Protein AF-A0A0B1S940-F1 (afdb_monomer_lite)

Foldseek 3Di:
DDWDAPPVQQKIKDWDKDQPCDPPPPPSNPDPDIDTDMDIDRPDPDDDDDADDDDDDQDQPDPVGPPVVFWDWDWDDDPFKTWIWIWDAHPNHTDIDTDIDTDDPPDDAAYEDDDPPDPCVQQVVCCVPPVHGDYDD

Radius of gyration: 17.56 Å; chains: 1; bounding box: 37×46×46 Å

pLDDT: mean 89.96, std 11.34, range [42.53, 98.19]

Organism: Oesophagostomum dentatum (NCBI:txid61180)

Sequence (137 aa):
WTEVLVADIGLKLILEQVSPVIPNNYEVTSFPVCNFYWTVINNSKVDFKVTLTFTFRNGTGNPKWDHEGQCSAEPLQISSAKGLKLKHTIKSMPTTFAVAAEQMAGATLSYATFNPASTGDDIWRSLQSSGSLSGGM

Structure (mmCIF, N/CA/C/O backbone):
data_AF-A0A0B1S940-F1
#
_entry.id   AF-A0A0B1S940-F1
#
loop_
_atom_site.group_PDB
_atom_site.id
_atom_site.type_symbol
_atom_site.label_atom_id
_atom_site.label_alt_id
_atom_site.label_comp_id
_atom_site.label_asym_id
_atom_site.label_entity_id
_atom_site.label_seq_id
_atom_site.pdbx_PDB_ins_code
_atom_site.Cartn_x
_atom_site.Cartn_y
_atom_site.Cartn_z
_atom_site.occupancy
_atom_site.B_iso_or_equiv
_atom_site.auth_seq_id
_atom_site.auth_comp_id
_atom_site.auth_asym_id
_atom_site.auth_atom_id
_atom_site.pdbx_PDB_model_num
ATOM 1 N N . TRP A 1 1 ? -14.953 10.444 -3.100 1.00 90.69 1 TRP A N 1
ATOM 2 C CA . TRP A 1 1 ? -14.526 9.540 -2.016 1.00 90.69 1 TRP A CA 1
ATOM 3 C C . TRP A 1 1 ? -15.320 8.246 -2.102 1.00 90.69 1 TRP A C 1
ATOM 5 O O . TRP A 1 1 ? -16.385 8.244 -2.714 1.00 90.69 1 TRP A O 1
ATOM 15 N N . THR A 1 2 ? -14.794 7.166 -1.528 1.00 95.56 2 THR A N 1
ATOM 16 C CA . THR A 1 2 ? -15.448 5.853 -1.470 1.00 95.56 2 THR A CA 1
ATOM 17 C C . THR A 1 2 ? -15.754 5.525 -0.020 1.00 95.56 2 THR A C 1
ATOM 19 O O . THR A 1 2 ? -14.868 5.606 0.826 1.00 95.56 2 THR A O 1
ATOM 22 N N . GLU A 1 3 ? -16.993 5.141 0.268 1.00 96.69 3 GLU A N 1
ATOM 23 C CA . GLU A 1 3 ? -17.406 4.717 1.605 1.00 96.69 3 GLU A CA 1
ATOM 24 C C . GLU A 1 3 ? -17.675 3.215 1.613 1.00 96.69 3 GLU A C 1
ATOM 26 O O . GLU A 1 3 ? -18.360 2.693 0.735 1.00 96.69 3 GLU A O 1
ATOM 31 N N . VAL A 1 4 ? -17.141 2.525 2.618 1.00 96.12 4 VAL A N 1
ATOM 32 C CA . VAL A 1 4 ? -17.382 1.104 2.866 1.00 96.12 4 VAL A CA 1
ATOM 33 C C . VAL A 1 4 ? -17.990 0.968 4.253 1.00 96.12 4 VAL A C 1
ATOM 35 O O . VAL A 1 4 ? -17.356 1.294 5.258 1.00 96.12 4 VAL A O 1
ATOM 38 N N . LEU A 1 5 ? -19.231 0.490 4.307 1.00 96.06 5 LEU A N 1
ATOM 39 C CA . LEU A 1 5 ? -19.926 0.186 5.551 1.00 96.06 5 LEU A CA 1
ATOM 40 C C . LEU A 1 5 ? -19.893 -1.324 5.787 1.00 96.06 5 LEU A C 1
ATOM 42 O O . LEU A 1 5 ? -20.468 -2.085 5.012 1.00 96.06 5 LEU A O 1
ATOM 46 N N . VAL A 1 6 ? -19.269 -1.749 6.883 1.00 95.62 6 VAL A N 1
ATOM 47 C CA . VAL A 1 6 ? -19.344 -3.128 7.377 1.00 95.62 6 VAL A CA 1
ATOM 48 C C . VAL A 1 6 ? -20.397 -3.156 8.482 1.00 95.62 6 VAL A C 1
ATOM 50 O O . VAL A 1 6 ? -20.086 -3.091 9.673 1.00 95.62 6 VAL A O 1
ATOM 53 N N . ALA A 1 7 ? -21.664 -3.149 8.058 1.00 93.00 7 ALA A N 1
ATOM 54 C CA . ALA A 1 7 ? -22.814 -2.919 8.933 1.00 93.00 7 ALA A CA 1
ATOM 55 C C . ALA A 1 7 ? -22.883 -3.916 10.099 1.00 93.00 7 ALA A C 1
ATOM 57 O O . ALA A 1 7 ? -23.117 -3.501 11.232 1.00 93.00 7 ALA A O 1
ATOM 58 N N . ASP A 1 8 ? -22.583 -5.191 9.837 1.00 95.75 8 ASP A N 1
ATOM 59 C CA . ASP A 1 8 ? -22.667 -6.284 10.815 1.00 95.75 8 ASP A CA 1
ATOM 60 C C . ASP A 1 8 ? -21.775 -6.083 12.048 1.00 95.75 8 ASP A C 1
ATOM 62 O O . ASP A 1 8 ? -22.057 -6.624 13.115 1.00 95.75 8 ASP A O 1
ATOM 66 N N . ILE A 1 9 ? -20.710 -5.286 11.919 1.00 96.19 9 ILE A N 1
ATOM 67 C CA . ILE A 1 9 ? -19.769 -4.988 13.009 1.00 96.19 9 ILE A CA 1
ATOM 68 C C . ILE A 1 9 ? -19.688 -3.492 13.340 1.00 96.19 9 ILE A C 1
ATOM 70 O O . ILE A 1 9 ? -18.853 -3.080 14.141 1.00 96.19 9 ILE A O 1
ATOM 74 N N . GLY A 1 10 ? -20.548 -2.662 12.743 1.00 96.75 10 GLY A N 1
ATOM 75 C CA . GLY A 1 10 ? -20.606 -1.226 13.025 1.00 96.75 10 GLY A CA 1
ATOM 76 C C . GLY A 1 10 ? -19.354 -0.437 12.621 1.00 96.75 10 GLY A C 1
ATOM 77 O O . GLY A 1 10 ? -19.098 0.620 13.202 1.00 96.75 10 GLY A O 1
ATOM 78 N N . LEU A 1 11 ? -18.578 -0.916 11.640 1.00 97.56 11 LEU A N 1
ATOM 79 C CA . LEU A 1 11 ? -17.410 -0.201 11.111 1.00 97.56 11 LEU A CA 1
ATOM 80 C C . LEU A 1 11 ? -17.756 0.566 9.833 1.00 97.56 11 LEU A C 1
ATOM 82 O O . LEU A 1 11 ? -18.361 0.021 8.909 1.00 97.56 11 LEU A O 1
ATOM 86 N N . LYS A 1 12 ? -17.309 1.821 9.752 1.00 97.94 12 LYS A N 1
ATOM 87 C CA . LYS A 1 12 ? -17.353 2.641 8.536 1.00 97.94 12 LYS A CA 1
ATOM 88 C C . LYS A 1 12 ? -15.935 3.041 8.141 1.00 97.94 12 LYS A C 1
ATOM 90 O O . LYS A 1 12 ? -15.208 3.613 8.947 1.00 97.94 12 LYS A O 1
ATOM 95 N N . LEU A 1 13 ? -15.556 2.764 6.900 1.00 97.69 13 LEU A N 1
ATOM 96 C CA . LEU A 1 13 ? -14.289 3.185 6.315 1.00 97.69 13 LEU A CA 1
ATOM 97 C C . LEU A 1 13 ? -14.569 4.186 5.194 1.00 97.69 13 LEU A C 1
ATOM 99 O O . LEU A 1 13 ? -15.480 3.988 4.389 1.00 97.69 13 LEU A O 1
ATOM 103 N N . ILE A 1 14 ? -13.788 5.257 5.139 1.00 98.19 14 ILE A N 1
ATOM 104 C CA . ILE A 1 14 ? -13.880 6.295 4.113 1.00 98.19 14 ILE A CA 1
ATOM 105 C C . ILE A 1 14 ? -12.504 6.430 3.474 1.00 98.19 14 ILE A C 1
ATOM 107 O O . ILE A 1 14 ? -11.518 6.640 4.177 1.00 98.19 14 ILE A O 1
ATOM 111 N N . LEU A 1 15 ? -12.454 6.301 2.151 1.00 97.75 15 LEU A N 1
ATOM 112 C CA . LEU A 1 15 ? -11.262 6.511 1.343 1.00 97.75 15 LEU A CA 1
ATOM 113 C C . LEU A 1 15 ? -11.406 7.784 0.508 1.00 97.75 15 LEU A C 1
ATOM 115 O O . LEU A 1 15 ? -12.293 7.906 -0.347 1.00 97.75 15 LEU A O 1
ATOM 119 N N . GLU A 1 16 ? -10.460 8.691 0.691 1.00 97.75 16 GLU A N 1
ATOM 120 C CA . GLU A 1 16 ? -10.261 9.875 -0.132 1.00 97.75 16 GLU A CA 1
ATOM 121 C C . GLU A 1 16 ? -8.992 9.691 -0.968 1.00 97.75 16 GLU A C 1
ATOM 123 O O . GLU A 1 16 ? -7.904 9.486 -0.436 1.00 97.75 16 GLU A O 1
ATOM 128 N N . GLN A 1 17 ? -9.140 9.731 -2.293 1.00 96.62 17 GLN A N 1
ATOM 129 C CA . GLN A 1 17 ? -8.033 9.611 -3.243 1.00 96.62 17 GLN A CA 1
ATOM 130 C C . GLN A 1 17 ? -7.815 10.971 -3.889 1.00 96.62 17 GLN A C 1
ATOM 132 O O . GLN A 1 17 ? -8.729 11.484 -4.540 1.00 96.62 17 GLN A O 1
ATOM 137 N N . VAL A 1 18 ? -6.645 11.571 -3.672 1.00 95.88 18 VAL A N 1
ATOM 138 C CA . VAL A 1 18 ? -6.382 12.956 -4.076 1.00 95.88 18 VAL A CA 1
ATOM 139 C C . VAL A 1 18 ? -4.987 13.093 -4.673 1.00 95.88 18 VAL A C 1
ATOM 141 O O . VAL A 1 18 ? -3.989 12.753 -4.040 1.00 95.88 18 VAL A O 1
ATOM 144 N N . SER A 1 19 ? -4.921 13.666 -5.871 1.00 97.31 19 SER A N 1
ATOM 145 C CA . SER A 1 19 ? -3.697 14.241 -6.434 1.00 97.31 19 SER A CA 1
ATOM 146 C C . SER A 1 19 ? -3.730 15.762 -6.256 1.00 97.31 19 SER A C 1
ATOM 148 O O . SER A 1 19 ? -4.811 16.357 -6.320 1.00 97.31 19 SER A O 1
ATOM 150 N N . PRO A 1 20 ? -2.584 16.419 -6.025 1.00 96.25 20 PRO A N 1
ATOM 151 C CA . PRO A 1 20 ? -2.564 17.835 -5.686 1.00 96.25 20 PRO A CA 1
ATOM 152 C C . PRO A 1 20 ? -2.716 18.715 -6.936 1.00 96.25 20 PRO A C 1
ATOM 154 O O . PRO A 1 20 ? -1.739 19.233 -7.460 1.00 96.25 20 PRO A O 1
ATOM 157 N N . VAL A 1 21 ? -3.945 18.908 -7.417 1.00 96.81 21 VAL A N 1
ATOM 158 C CA . VAL A 1 21 ? -4.245 19.809 -8.545 1.00 96.81 21 VAL A CA 1
ATOM 159 C C . VAL A 1 21 ? -4.576 21.203 -8.011 1.00 96.81 21 VAL A C 1
ATOM 161 O O . VAL A 1 21 ? -5.684 21.448 -7.536 1.00 96.81 21 VAL A O 1
ATOM 164 N N . ILE A 1 22 ? -3.601 22.114 -8.058 1.00 97.50 22 ILE A N 1
ATOM 165 C CA . ILE A 1 22 ? -3.651 23.420 -7.388 1.00 97.50 22 ILE A CA 1
ATOM 166 C C . ILE A 1 22 ? -3.541 24.548 -8.434 1.00 97.50 22 ILE A C 1
ATOM 168 O O . ILE A 1 22 ? -2.502 24.672 -9.091 1.00 97.50 22 ILE A O 1
ATOM 172 N N . PRO A 1 23 ? -4.570 25.408 -8.592 1.00 97.88 23 PRO A N 1
ATOM 173 C CA . PRO A 1 23 ? -4.535 26.520 -9.541 1.00 97.88 23 PRO A CA 1
ATOM 174 C C . PRO A 1 23 ? -3.307 27.417 -9.359 1.00 97.88 23 PRO A C 1
ATOM 176 O O . PRO A 1 23 ? -2.942 27.765 -8.238 1.00 97.88 23 PRO A O 1
ATOM 179 N N . ASN A 1 24 ? -2.688 27.815 -10.474 1.00 97.38 24 ASN A N 1
ATOM 180 C CA . ASN A 1 24 ? -1.472 28.638 -10.525 1.00 97.38 24 ASN A CA 1
ATOM 181 C C . ASN A 1 24 ? -0.215 28.027 -9.864 1.00 97.38 24 ASN A C 1
ATOM 183 O O . ASN A 1 24 ? 0.812 28.699 -9.807 1.00 97.38 24 ASN A O 1
ATOM 187 N N . ASN A 1 25 ? -0.249 26.767 -9.414 1.00 97.81 25 ASN A N 1
ATOM 188 C CA . ASN A 1 25 ? 0.925 26.037 -8.933 1.00 97.81 25 ASN A CA 1
ATOM 189 C C . ASN A 1 25 ? 1.240 24.871 -9.882 1.00 97.81 25 ASN A C 1
ATOM 191 O O . ASN A 1 25 ? 0.791 23.742 -9.684 1.00 97.81 25 ASN A O 1
ATOM 195 N N . TYR A 1 26 ? 2.002 25.161 -10.935 1.00 96.50 26 TYR A N 1
ATOM 196 C CA . TYR A 1 26 ? 2.338 24.196 -11.987 1.00 96.50 26 TYR A CA 1
ATOM 197 C C . TYR A 1 26 ? 3.376 23.156 -11.557 1.00 96.50 26 TYR A C 1
ATOM 199 O O . TYR A 1 26 ? 3.442 22.092 -12.161 1.00 96.50 26 TYR A O 1
ATOM 207 N N . GLU A 1 27 ? 4.163 23.441 -10.517 1.00 97.62 27 GLU A N 1
ATOM 208 C CA . GLU A 1 27 ? 5.150 22.500 -9.990 1.00 97.62 27 GLU A CA 1
ATOM 209 C C . GLU A 1 27 ? 4.450 21.345 -9.272 1.00 97.62 27 GLU A C 1
ATOM 211 O O . GLU A 1 27 ? 4.497 20.212 -9.745 1.00 97.62 27 GLU A O 1
ATOM 216 N N . VAL A 1 28 ? 3.715 21.629 -8.193 1.00 97.06 28 VAL A N 1
ATOM 217 C CA . VAL A 1 28 ? 3.061 20.585 -7.387 1.00 97.06 28 VAL A CA 1
ATOM 218 C C . VAL A 1 28 ? 1.976 19.867 -8.191 1.00 97.06 28 VAL A C 1
ATOM 220 O O . VAL A 1 28 ? 1.858 18.646 -8.116 1.00 97.06 28 VAL A O 1
ATOM 223 N N . THR A 1 29 ? 1.244 20.600 -9.036 1.00 97.62 29 THR A N 1
ATOM 224 C CA . THR A 1 29 ? 0.238 20.014 -9.938 1.00 97.62 29 THR A CA 1
ATOM 225 C C . THR A 1 29 ? 0.839 19.048 -10.960 1.00 97.62 29 THR A C 1
ATOM 227 O O . THR A 1 29 ? 0.131 18.178 -11.460 1.00 97.62 29 THR A O 1
ATOM 230 N N . SER A 1 30 ? 2.136 19.158 -11.266 1.00 97.19 30 SER A N 1
ATOM 231 C CA . SER A 1 30 ? 2.818 18.241 -12.189 1.00 97.19 30 SER A CA 1
ATOM 232 C C . SER A 1 30 ? 3.289 16.935 -11.543 1.00 97.19 30 SER A C 1
ATOM 234 O O . SER A 1 30 ? 3.771 16.047 -12.249 1.00 97.19 30 SER A O 1
ATOM 236 N N . PHE A 1 31 ? 3.172 16.786 -10.219 1.00 97.31 31 PHE A N 1
ATOM 237 C CA . PHE A 1 31 ? 3.704 15.614 -9.531 1.00 97.31 31 PHE A CA 1
ATOM 238 C C . PHE A 1 31 ? 2.913 14.342 -9.879 1.00 97.31 31 PHE A C 1
ATOM 240 O O . PHE A 1 31 ? 1.689 14.317 -9.731 1.00 97.31 31 PHE A O 1
ATOM 247 N N . PRO A 1 32 ? 3.589 13.240 -10.264 1.00 95.56 32 PRO A N 1
ATOM 248 C CA . PRO A 1 32 ? 2.950 11.954 -10.530 1.00 95.56 32 PRO A CA 1
ATOM 249 C C . PRO A 1 32 ? 2.658 11.215 -9.213 1.00 95.56 32 PRO A C 1
ATOM 251 O O . PRO A 1 32 ? 3.221 10.157 -8.934 1.00 95.56 32 PRO A O 1
ATOM 254 N N . VAL A 1 33 ? 1.809 11.804 -8.367 1.00 96.62 33 VAL A N 1
ATOM 255 C CA . VAL A 1 33 ? 1.514 11.319 -7.012 1.00 96.62 33 VAL A CA 1
ATOM 256 C C . VAL A 1 33 ? 0.012 11.301 -6.737 1.00 96.62 33 VAL A C 1
ATOM 258 O O . VAL A 1 33 ? -0.747 12.138 -7.229 1.00 96.62 33 VAL A O 1
ATOM 261 N N . CYS A 1 34 ? -0.418 10.346 -5.918 1.00 96.75 34 CYS A N 1
ATOM 262 C CA . CYS A 1 34 ? -1.766 10.272 -5.368 1.00 96.75 34 CYS A CA 1
ATOM 263 C C . CYS A 1 34 ? -1.671 9.914 -3.883 1.00 96.75 34 CYS A C 1
ATOM 265 O O . CYS A 1 34 ? -0.899 9.029 -3.509 1.00 96.75 34 CYS A O 1
ATOM 267 N N . ASN A 1 35 ? -2.449 10.600 -3.052 1.00 95.94 35 ASN A N 1
ATOM 268 C CA . ASN A 1 35 ? -2.623 10.270 -1.648 1.00 95.94 35 ASN A CA 1
ATOM 269 C C . ASN A 1 35 ? -3.905 9.452 -1.458 1.00 95.94 35 ASN A C 1
ATOM 271 O O . ASN A 1 35 ? -4.954 9.823 -1.983 1.00 95.94 35 ASN A O 1
ATOM 275 N N . PHE A 1 3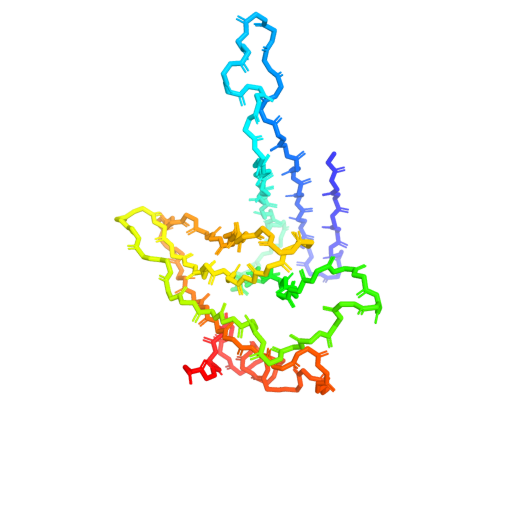6 ? -3.817 8.380 -0.673 1.00 97.19 36 PHE A N 1
ATOM 276 C CA . PHE A 1 36 ? -4.949 7.538 -0.284 1.00 97.19 36 PHE A CA 1
ATOM 277 C C . PHE A 1 36 ? -5.196 7.739 1.209 1.00 97.19 36 PHE A C 1
ATOM 279 O O . PHE A 1 36 ? -4.615 7.049 2.046 1.00 97.19 36 PHE A O 1
ATOM 286 N N . TYR A 1 37 ? -6.030 8.721 1.540 1.00 96.19 37 TYR A N 1
ATOM 287 C CA . TYR A 1 37 ? -6.345 9.062 2.918 1.00 96.19 37 TYR A CA 1
ATOM 288 C C . TYR A 1 37 ? -7.507 8.207 3.420 1.00 96.19 37 TYR A C 1
ATOM 290 O O . TYR A 1 37 ? -8.589 8.199 2.829 1.00 96.19 37 TYR A O 1
ATOM 298 N N . TRP A 1 38 ? -7.271 7.475 4.506 1.00 96.69 38 TRP A N 1
ATOM 299 C CA . TRP A 1 38 ? -8.257 6.587 5.107 1.00 96.69 38 TRP A CA 1
ATOM 300 C C . TRP A 1 38 ? -8.740 7.128 6.446 1.00 96.69 38 TRP A C 1
ATOM 302 O O . TRP A 1 38 ? -7.946 7.369 7.352 1.00 96.69 38 TRP A O 1
ATOM 312 N N . THR A 1 39 ? -10.059 7.217 6.593 1.00 96.69 39 THR A N 1
ATOM 313 C CA . THR A 1 39 ? -10.725 7.437 7.879 1.00 96.69 39 THR A CA 1
ATOM 314 C C . THR A 1 39 ? -11.459 6.164 8.279 1.00 96.69 39 THR A C 1
ATOM 316 O O . THR A 1 39 ? -12.254 5.634 7.503 1.00 96.69 39 THR A O 1
ATOM 319 N N . VAL A 1 40 ? -11.214 5.676 9.496 1.00 96.44 40 VAL A N 1
ATOM 320 C CA . VAL A 1 40 ? -11.890 4.501 10.063 1.00 96.44 40 VAL A CA 1
ATOM 321 C C . VAL A 1 40 ? -12.710 4.942 11.270 1.00 96.44 40 VAL A C 1
ATOM 323 O O . VAL A 1 40 ? -12.171 5.506 12.218 1.00 96.44 40 VAL A O 1
ATOM 326 N N . ILE A 1 41 ? -14.015 4.689 11.232 1.00 97.56 41 ILE A N 1
ATOM 327 C CA . ILE A 1 41 ? -14.976 5.077 12.265 1.00 97.56 41 ILE A CA 1
ATOM 328 C C . ILE A 1 41 ? -15.572 3.806 12.866 1.00 97.56 41 ILE A C 1
ATOM 330 O O . ILE A 1 41 ? -16.201 3.009 12.165 1.00 97.56 41 ILE A O 1
ATOM 334 N N . ASN A 1 42 ? -15.386 3.637 14.174 1.00 97.50 42 ASN A N 1
ATOM 335 C CA . ASN A 1 42 ? -15.994 2.564 14.949 1.00 97.50 42 ASN A CA 1
ATOM 336 C C . ASN A 1 42 ? -17.251 3.080 15.656 1.00 97.50 42 ASN A C 1
ATOM 338 O O . ASN A 1 42 ? -17.151 3.816 16.632 1.00 97.50 42 ASN A O 1
ATOM 342 N N . ASN A 1 43 ? -18.428 2.687 15.164 1.00 97.12 43 ASN A N 1
ATOM 343 C CA . ASN A 1 43 ? -19.719 3.024 15.776 1.00 97.12 43 ASN A CA 1
ATOM 344 C C . ASN A 1 43 ? -20.241 1.906 16.694 1.00 97.12 43 ASN A C 1
ATOM 346 O O . ASN A 1 43 ? -21.391 1.944 17.135 1.00 97.12 43 ASN A O 1
ATOM 350 N N . SER A 1 44 ? -19.430 0.878 16.941 1.00 96.38 44 SER A N 1
ATOM 351 C CA . SER A 1 44 ? -19.781 -0.231 17.819 1.00 96.38 44 SER A CA 1
ATOM 352 C C . SER A 1 44 ? -19.385 0.060 19.274 1.00 96.38 44 SER A C 1
ATOM 354 O O . SER A 1 44 ? -18.830 1.106 19.604 1.00 96.38 44 SER A O 1
ATOM 356 N N . LYS A 1 45 ? -19.670 -0.898 20.160 1.00 96.31 45 LYS A N 1
ATOM 357 C CA . LYS A 1 45 ? -19.226 -0.883 21.563 1.00 96.31 45 LYS A CA 1
ATOM 358 C C . LYS A 1 45 ? -17.988 -1.755 21.809 1.00 96.31 45 LYS A C 1
ATOM 360 O O . LYS A 1 45 ? -17.655 -2.010 22.961 1.00 96.31 45 LYS A O 1
ATOM 365 N N . VAL A 1 46 ? -17.375 -2.278 20.749 1.00 96.50 46 VAL A N 1
ATOM 366 C CA . VAL A 1 46 ? -16.258 -3.225 20.809 1.00 96.50 46 VAL A CA 1
ATOM 367 C C . VAL A 1 46 ? -15.041 -2.591 20.156 1.00 96.50 46 VAL A C 1
ATOM 369 O O . VAL A 1 46 ? -15.155 -1.947 19.114 1.00 96.50 46 VAL A O 1
ATOM 372 N N . ASP A 1 47 ? -13.872 -2.783 20.756 1.00 96.00 47 ASP A N 1
ATOM 373 C CA . ASP A 1 47 ? -12.616 -2.319 20.180 1.00 96.00 47 ASP A CA 1
ATOM 374 C C . ASP A 1 47 ? -12.161 -3.240 19.044 1.00 96.00 47 ASP A C 1
ATOM 376 O O . ASP A 1 47 ? -12.186 -4.467 19.161 1.00 96.00 47 ASP A O 1
ATOM 380 N N . PHE A 1 48 ? -11.697 -2.640 17.947 1.00 94.75 48 PHE A N 1
ATOM 381 C CA . PHE A 1 48 ? -11.190 -3.368 16.788 1.00 94.75 48 PHE A CA 1
ATOM 382 C C . PHE A 1 48 ? -9.718 -3.069 16.540 1.00 94.75 48 PHE A C 1
ATOM 384 O O . PHE A 1 48 ? -9.281 -1.919 16.569 1.00 94.75 48 PHE A O 1
ATOM 391 N N . LYS A 1 49 ? -8.972 -4.116 16.180 1.00 93.81 49 LYS A N 1
ATOM 392 C CA . LYS A 1 49 ? -7.690 -3.977 15.492 1.00 93.81 49 LYS A CA 1
ATOM 393 C C . LYS A 1 49 ? -7.959 -4.004 13.990 1.00 93.81 49 LYS A C 1
ATOM 395 O O . LYS A 1 49 ? -8.427 -5.013 13.470 1.00 93.81 49 LYS A O 1
ATOM 400 N N . VAL A 1 50 ? -7.672 -2.899 13.307 1.00 94.69 50 VAL A N 1
ATOM 401 C CA . VAL A 1 50 ? -7.901 -2.755 11.863 1.00 94.69 50 VAL A CA 1
ATOM 402 C C . VAL A 1 50 ? -6.564 -2.715 11.137 1.00 94.69 50 VAL A C 1
ATOM 404 O O . VAL A 1 50 ? -5.673 -1.953 11.509 1.00 94.69 50 VAL A O 1
ATOM 407 N N . THR A 1 51 ? -6.451 -3.511 10.077 1.00 95.81 51 THR A N 1
ATOM 408 C CA . THR A 1 51 ? -5.316 -3.486 9.153 1.00 95.81 51 THR A CA 1
ATOM 409 C C . THR A 1 51 ? -5.804 -3.025 7.789 1.00 95.81 51 THR A C 1
ATOM 411 O O . THR A 1 51 ? -6.738 -3.598 7.233 1.00 95.81 51 THR A O 1
ATOM 414 N N . LEU A 1 52 ? -5.154 -1.997 7.245 1.00 95.69 52 LEU A N 1
ATOM 415 C CA . LEU A 1 52 ? -5.353 -1.539 5.874 1.00 95.69 52 LEU A CA 1
ATOM 416 C C . LEU A 1 52 ? -4.139 -1.958 5.051 1.00 95.69 52 LEU A C 1
ATOM 418 O O . LEU A 1 52 ? -2.999 -1.713 5.446 1.00 95.69 52 LEU A O 1
ATOM 422 N N . THR A 1 53 ? -4.374 -2.602 3.914 1.00 95.69 53 THR A N 1
ATOM 423 C CA . THR A 1 53 ? -3.309 -3.092 3.036 1.00 95.69 53 THR A CA 1
ATOM 424 C C . THR A 1 53 ? -3.499 -2.530 1.641 1.00 95.69 53 THR A C 1
ATOM 426 O O . THR A 1 53 ? -4.584 -2.627 1.072 1.00 95.69 53 THR A O 1
ATOM 429 N N . PHE A 1 54 ? -2.428 -1.969 1.083 1.00 96.00 54 PHE A N 1
ATOM 430 C CA . PHE A 1 54 ? -2.382 -1.522 -0.302 1.00 96.00 54 PHE A CA 1
ATOM 431 C C . PHE A 1 54 ? -1.392 -2.399 -1.071 1.00 96.00 54 PHE A C 1
ATOM 433 O O . PHE A 1 54 ? -0.200 -2.418 -0.766 1.00 96.00 54 PHE A O 1
ATOM 440 N N . THR A 1 55 ? -1.892 -3.149 -2.051 1.00 93.88 55 THR A N 1
ATOM 441 C CA . THR A 1 55 ? -1.082 -3.963 -2.958 1.00 93.88 55 THR A CA 1
ATOM 442 C C . THR A 1 55 ? -0.908 -3.262 -4.302 1.00 93.88 55 THR A C 1
ATOM 444 O O . THR A 1 55 ? -1.815 -2.600 -4.806 1.00 93.88 55 THR A O 1
ATOM 447 N N . PHE A 1 56 ? 0.277 -3.403 -4.893 1.00 93.00 56 PHE A N 1
ATOM 448 C CA . PHE A 1 56 ? 0.607 -2.800 -6.180 1.00 93.00 56 PHE A CA 1
ATOM 449 C C . PHE A 1 56 ? 1.541 -3.731 -6.953 1.00 93.00 56 PHE A C 1
ATOM 451 O O . PHE A 1 56 ? 2.579 -4.141 -6.434 1.00 93.00 56 PHE A O 1
ATOM 458 N N . ARG A 1 57 ? 1.175 -4.090 -8.187 1.00 89.69 57 ARG A N 1
ATOM 459 C CA . ARG A 1 57 ? 2.014 -4.946 -9.036 1.00 89.69 57 ARG A CA 1
ATOM 460 C C . ARG A 1 57 ? 3.139 -4.113 -9.646 1.00 89.69 57 ARG A C 1
ATOM 462 O O . ARG A 1 57 ? 2.877 -3.091 -10.274 1.00 89.69 57 ARG A O 1
ATOM 469 N N . ASN A 1 58 ? 4.382 -4.569 -9.495 1.00 88.00 58 ASN A N 1
ATOM 470 C CA . ASN A 1 58 ? 5.506 -4.017 -10.248 1.00 88.00 58 ASN A CA 1
ATOM 471 C C . ASN A 1 58 ? 5.439 -4.513 -11.700 1.00 88.00 58 ASN A C 1
ATOM 473 O O . ASN A 1 58 ? 5.182 -5.695 -11.931 1.00 88.00 58 ASN A O 1
ATOM 477 N N . GLY A 1 59 ? 5.641 -3.629 -12.672 1.00 77.62 59 GLY A N 1
ATOM 478 C CA . GLY A 1 59 ? 5.579 -3.990 -14.083 1.00 77.62 59 GLY A CA 1
ATOM 479 C C . GLY A 1 59 ? 5.178 -2.832 -14.986 1.00 77.62 59 GLY A C 1
ATOM 480 O O . GLY A 1 59 ? 4.903 -1.722 -14.540 1.00 77.62 59 GLY A O 1
ATOM 481 N N . THR A 1 60 ? 5.155 -3.111 -16.287 1.00 68.19 60 THR A N 1
ATOM 482 C CA . THR A 1 60 ? 5.003 -2.095 -17.341 1.00 68.19 60 THR A CA 1
ATOM 483 C C . THR A 1 60 ? 3.559 -1.901 -17.802 1.00 68.19 60 THR A C 1
ATOM 485 O O . THR A 1 60 ? 3.288 -1.012 -18.610 1.00 68.19 60 THR A O 1
ATOM 488 N N . GLY A 1 61 ? 2.634 -2.745 -17.326 1.00 62.12 61 GLY A N 1
ATOM 489 C CA . GLY A 1 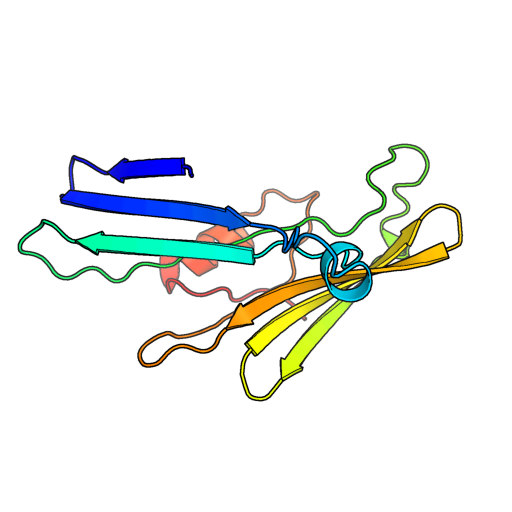61 ? 1.226 -2.736 -17.730 1.00 62.12 61 GLY A CA 1
ATOM 490 C C . GLY A 1 61 ? 0.992 -3.080 -19.207 1.00 62.12 61 GLY A C 1
ATOM 491 O O . GLY A 1 61 ? -0.127 -2.919 -19.690 1.00 62.12 61 GLY A O 1
ATOM 492 N N . ASN A 1 62 ? 2.021 -3.530 -19.936 1.00 63.00 62 ASN A N 1
ATOM 493 C CA . ASN A 1 62 ? 1.920 -3.927 -21.335 1.00 63.00 62 ASN A CA 1
ATOM 494 C C . ASN A 1 62 ? 2.272 -5.415 -21.490 1.00 63.00 62 ASN A C 1
ATOM 496 O O . ASN A 1 62 ? 3.436 -5.764 -21.292 1.00 63.00 62 ASN A O 1
ATOM 500 N N . PRO A 1 63 ? 1.343 -6.250 -21.994 1.00 59.97 63 PRO A N 1
ATOM 501 C CA . PRO A 1 63 ? 1.593 -7.669 -22.256 1.00 59.97 63 PRO A CA 1
ATOM 502 C C . PRO A 1 63 ? 2.831 -7.956 -23.122 1.00 59.97 63 PRO A C 1
ATOM 504 O O . PRO A 1 63 ? 3.436 -9.016 -23.016 1.00 59.97 63 PRO A O 1
ATOM 507 N N . LYS A 1 64 ? 3.235 -7.020 -23.997 1.00 57.69 64 LYS A N 1
ATOM 508 C CA . LYS A 1 64 ? 4.439 -7.155 -24.842 1.00 57.69 64 LYS A CA 1
ATOM 509 C C . LYS A 1 64 ? 5.756 -6.939 -24.090 1.00 57.69 64 LYS A C 1
ATOM 511 O O . LYS A 1 64 ? 6.806 -7.281 -24.624 1.00 57.69 64 LYS A O 1
ATOM 516 N N . TRP A 1 65 ? 5.715 -6.318 -22.913 1.00 56.91 65 TRP A N 1
ATOM 517 C CA . TRP A 1 65 ? 6.882 -5.940 -22.109 1.00 56.91 65 TRP A CA 1
ATOM 518 C C . TRP A 1 65 ? 6.807 -6.508 -20.687 1.00 56.91 65 TRP A C 1
ATOM 520 O O . TRP A 1 65 ? 7.475 -5.996 -19.787 1.00 56.91 65 TRP A O 1
ATOM 530 N N . ASP A 1 66 ? 6.032 -7.576 -20.487 1.00 60.06 66 ASP A N 1
ATOM 531 C CA . ASP A 1 66 ? 5.998 -8.371 -19.255 1.00 60.06 66 ASP A CA 1
ATOM 532 C C . ASP A 1 66 ? 7.273 -9.232 -19.130 1.00 60.06 66 ASP A C 1
ATOM 534 O O . ASP A 1 66 ? 7.243 -10.451 -18.985 1.00 60.06 66 ASP A O 1
ATOM 538 N N . HIS A 1 67 ? 8.442 -8.592 -19.205 1.00 57.78 67 HIS A N 1
ATOM 539 C CA . HIS A 1 67 ? 9.706 -9.198 -18.804 1.00 57.78 67 HIS A CA 1
ATOM 540 C C . HIS A 1 67 ? 9.884 -8.969 -17.301 1.00 57.78 67 HIS A C 1
ATOM 542 O O . HIS A 1 67 ? 10.632 -8.093 -16.864 1.00 57.78 67 HIS A O 1
ATOM 548 N N . GLU A 1 68 ? 9.172 -9.768 -16.503 1.00 56.31 68 GLU A N 1
ATOM 549 C CA . GLU A 1 68 ? 9.192 -9.714 -15.031 1.00 56.31 68 GLU A CA 1
ATOM 550 C C . GLU A 1 68 ? 10.617 -9.819 -14.452 1.00 56.31 68 GLU A C 1
ATOM 552 O O . GLU A 1 68 ? 10.900 -9.246 -13.404 1.00 56.31 68 GLU A 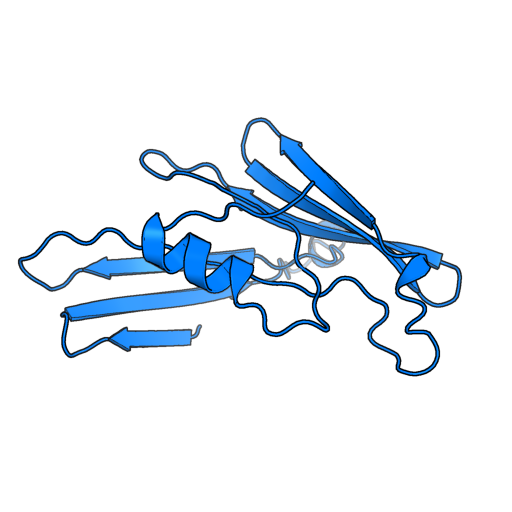O 1
ATOM 557 N N . GLY A 1 69 ? 11.552 -10.439 -15.185 1.00 59.25 69 GLY A N 1
ATOM 558 C CA . GLY A 1 69 ? 12.966 -10.569 -14.811 1.00 59.25 69 GLY A CA 1
ATOM 559 C C . GLY A 1 69 ? 13.773 -9.263 -14.720 1.00 59.25 69 GLY A C 1
ATOM 560 O O . GLY A 1 69 ? 14.944 -9.312 -14.358 1.00 59.25 69 GLY A O 1
ATOM 561 N N . GLN A 1 70 ? 13.187 -8.104 -15.041 1.00 71.75 70 GLN A N 1
ATOM 562 C CA . GLN A 1 70 ? 13.812 -6.783 -14.852 1.00 71.75 70 GLN A CA 1
ATOM 563 C C . GLN A 1 70 ? 13.164 -5.947 -13.739 1.00 71.75 70 GLN A C 1
ATOM 565 O O . GLN A 1 70 ? 13.540 -4.790 -13.538 1.00 71.75 70 GLN A O 1
ATOM 570 N N . CYS A 1 71 ? 12.183 -6.502 -13.027 1.00 85.88 71 CYS A N 1
ATOM 571 C CA . CYS A 1 71 ? 11.527 -5.825 -11.918 1.00 85.88 71 CYS A CA 1
ATOM 572 C C . CYS A 1 71 ? 12.269 -6.107 -10.607 1.00 85.88 71 CYS A C 1
ATOM 574 O O . CYS A 1 71 ? 12.632 -7.244 -10.319 1.00 85.88 71 CYS A O 1
ATOM 576 N N . SER A 1 72 ? 12.463 -5.080 -9.783 1.00 90.44 72 SER A N 1
ATOM 577 C CA . SER A 1 72 ? 12.983 -5.239 -8.422 1.00 90.44 72 SER A CA 1
ATOM 578 C C . SER A 1 72 ? 12.231 -4.356 -7.437 1.00 90.44 72 SER A C 1
ATOM 580 O O . SER A 1 72 ? 11.634 -3.343 -7.809 1.00 90.44 72 SER A O 1
ATOM 582 N N . ALA A 1 73 ? 12.228 -4.762 -6.174 1.00 93.00 73 ALA A N 1
ATOM 583 C CA . ALA A 1 73 ? 11.656 -3.993 -5.084 1.00 93.00 73 ALA A CA 1
ATOM 584 C C . ALA A 1 73 ? 12.739 -3.722 -4.040 1.00 93.00 73 ALA A C 1
ATOM 586 O O . ALA A 1 73 ? 13.561 -4.587 -3.754 1.00 93.00 73 ALA A O 1
ATOM 587 N N . GLU A 1 74 ? 12.745 -2.521 -3.476 1.00 94.81 74 GLU A N 1
ATOM 588 C CA . GLU A 1 74 ? 13.658 -2.155 -2.396 1.00 94.81 74 GLU A CA 1
ATOM 589 C C . GLU A 1 74 ? 12.909 -1.393 -1.297 1.00 94.81 74 GLU A C 1
ATOM 591 O O . GLU A 1 74 ? 11.978 -0.637 -1.604 1.00 94.81 74 GLU A O 1
ATOM 596 N N . PRO A 1 75 ? 13.308 -1.542 -0.023 1.00 94.88 75 PRO A N 1
ATOM 597 C CA . PRO A 1 75 ? 12.725 -0.772 1.064 1.00 94.88 75 PRO A CA 1
ATOM 598 C C . PRO A 1 75 ? 12.796 0.736 0.813 1.00 94.88 75 PRO A C 1
ATOM 600 O O . PRO A 1 75 ? 13.830 1.293 0.433 1.00 94.88 75 PRO A O 1
ATOM 603 N N . LEU A 1 76 ? 11.683 1.413 1.075 1.00 93.7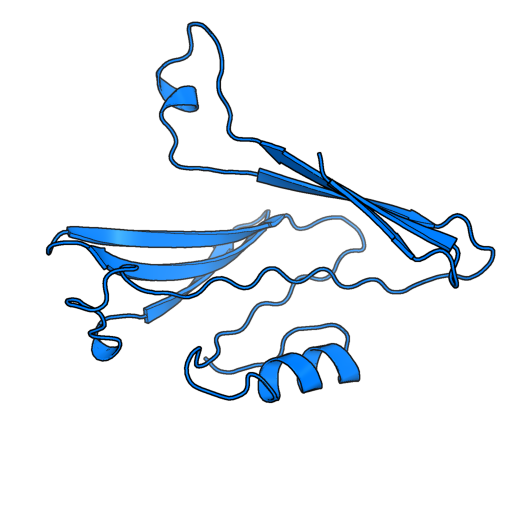5 76 LEU A N 1
ATOM 604 C CA . LEU A 1 76 ? 11.626 2.854 1.253 1.00 93.75 76 LEU A CA 1
ATOM 605 C C . LEU A 1 76 ? 11.403 3.119 2.736 1.00 93.75 76 LEU A C 1
ATOM 607 O O . LEU A 1 76 ? 10.315 2.884 3.255 1.00 93.75 76 LEU A O 1
ATOM 611 N N . GLN A 1 77 ? 12.438 3.593 3.421 1.00 88.19 77 GLN A N 1
ATOM 612 C CA . GLN A 1 77 ? 12.349 3.953 4.828 1.00 88.19 77 GLN A CA 1
ATOM 613 C C . GLN A 1 77 ? 12.916 5.352 5.020 1.00 88.19 77 GLN A C 1
ATOM 615 O O . GLN A 1 77 ? 14.114 5.583 4.870 1.00 88.19 77 GLN A O 1
ATOM 620 N N . ILE A 1 78 ? 12.021 6.277 5.339 1.00 89.56 78 ILE A N 1
ATOM 621 C CA . ILE A 1 78 ? 12.347 7.640 5.753 1.00 89.56 78 ILE A CA 1
ATOM 622 C C . ILE A 1 78 ? 11.837 7.844 7.182 1.00 89.56 78 ILE A C 1
ATOM 624 O O . ILE A 1 78 ? 11.112 7.001 7.712 1.00 89.56 78 ILE A O 1
ATOM 628 N N . SER A 1 79 ? 12.217 8.944 7.832 1.00 85.38 79 SER A N 1
ATOM 629 C CA . SER A 1 79 ? 11.846 9.202 9.232 1.00 85.38 79 SER A CA 1
ATOM 630 C C . SER A 1 79 ? 10.332 9.172 9.480 1.00 85.38 79 SER A C 1
ATOM 632 O O . SER A 1 79 ? 9.906 8.735 10.545 1.00 85.38 79 SER A O 1
ATOM 634 N N . SER A 1 80 ? 9.531 9.596 8.500 1.00 91.31 80 SER A N 1
ATOM 635 C CA . SER A 1 80 ? 8.074 9.717 8.604 1.00 91.31 80 SER A CA 1
ATOM 636 C C . SER A 1 80 ? 7.277 8.611 7.909 1.00 91.31 80 SER A C 1
ATOM 638 O O . SER A 1 80 ? 6.065 8.574 8.073 1.00 91.31 80 SER A O 1
ATOM 640 N N . ALA A 1 81 ? 7.894 7.715 7.130 1.00 94.56 81 ALA A N 1
ATOM 641 C CA . ALA A 1 81 ? 7.152 6.750 6.314 1.00 94.56 81 ALA A CA 1
ATOM 642 C C . ALA A 1 81 ? 7.949 5.478 6.003 1.00 94.56 81 ALA A C 1
ATOM 644 O O . ALA A 1 81 ? 9.182 5.488 5.926 1.00 94.56 81 ALA A O 1
ATOM 645 N N . LYS A 1 82 ? 7.220 4.381 5.777 1.00 95.25 82 LYS A N 1
ATOM 646 C CA . LYS A 1 82 ? 7.771 3.079 5.375 1.00 95.25 82 LYS A CA 1
ATOM 647 C C . LYS A 1 82 ? 7.007 2.509 4.185 1.00 95.25 82 LYS A C 1
ATOM 649 O O . LYS A 1 82 ? 5.798 2.700 4.075 1.00 95.25 82 LYS A O 1
ATOM 654 N N . GLY A 1 83 ? 7.703 1.779 3.322 1.00 95.88 83 GLY A N 1
ATOM 655 C CA . GLY A 1 83 ? 7.112 1.166 2.143 1.00 95.88 83 GLY A CA 1
ATOM 656 C C . GLY A 1 83 ? 8.137 0.522 1.218 1.00 95.88 83 GLY A C 1
ATOM 657 O O . GLY A 1 83 ? 9.214 0.113 1.651 1.00 95.88 83 GLY A O 1
ATOM 658 N N . LEU A 1 84 ? 7.801 0.460 -0.068 1.00 96.44 84 LEU A N 1
ATOM 659 C CA . LEU A 1 84 ? 8.631 -0.128 -1.115 1.00 96.44 84 LEU A CA 1
ATOM 660 C C . LEU A 1 84 ? 8.744 0.812 -2.316 1.00 96.44 84 LEU A C 1
ATOM 662 O O . LEU A 1 84 ? 7.761 1.407 -2.762 1.00 96.44 84 LEU A O 1
ATOM 666 N N . LYS A 1 85 ? 9.952 0.895 -2.875 1.00 96.50 85 LYS A N 1
ATOM 667 C CA . LYS A 1 85 ? 10.194 1.361 -4.243 1.00 96.50 85 LYS A CA 1
ATOM 668 C C . LYS A 1 85 ? 10.151 0.159 -5.176 1.00 96.50 85 LYS A C 1
ATOM 670 O O . LYS A 1 85 ? 10.793 -0.850 -4.904 1.00 96.50 85 LYS A O 1
ATOM 675 N N . LEU A 1 86 ? 9.424 0.286 -6.276 1.00 94.44 86 LEU A N 1
ATOM 676 C CA . LEU A 1 86 ? 9.225 -0.742 -7.292 1.00 94.44 86 LEU A CA 1
ATOM 677 C C . LEU A 1 86 ? 9.890 -0.276 -8.589 1.00 94.44 86 LEU A C 1
ATOM 679 O O . LEU A 1 86 ? 9.356 0.568 -9.313 1.00 94.44 86 LEU A O 1
ATOM 683 N N . LYS A 1 87 ? 11.088 -0.793 -8.850 1.00 92.94 87 LYS A N 1
ATOM 684 C CA . LYS A 1 87 ? 11.921 -0.440 -10.000 1.00 92.94 87 LYS A CA 1
ATOM 685 C C . LYS A 1 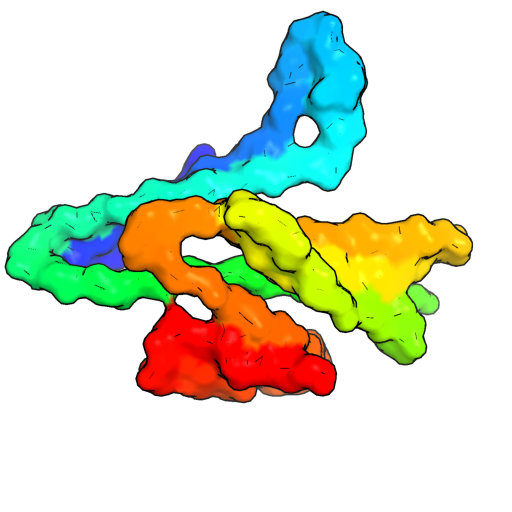87 ? 11.589 -1.334 -11.187 1.00 92.94 87 LYS A C 1
ATOM 687 O O . LYS A 1 87 ? 11.475 -2.550 -11.031 1.00 92.94 87 LYS A O 1
ATOM 692 N N . HIS A 1 88 ? 11.451 -0.720 -12.355 1.00 89.25 88 HIS A N 1
ATOM 693 C CA . HIS A 1 88 ? 11.224 -1.383 -13.637 1.00 89.25 88 HIS A CA 1
ATOM 694 C C . HIS A 1 88 ? 11.584 -0.421 -14.785 1.00 89.25 88 HIS A C 1
ATOM 696 O O . HIS A 1 88 ? 12.131 0.663 -14.569 1.00 89.25 88 HIS A O 1
ATOM 702 N N . THR A 1 89 ? 11.263 -0.805 -16.019 1.00 85.06 89 THR A N 1
ATOM 703 C CA . THR A 1 89 ? 11.554 -0.013 -17.215 1.00 85.06 89 THR A CA 1
ATOM 704 C C . THR A 1 89 ? 10.326 0.053 -18.116 1.00 85.06 89 THR A C 1
ATOM 706 O O . THR A 1 89 ? 9.814 -0.987 -18.512 1.00 85.06 89 THR A O 1
ATOM 709 N N . ILE A 1 90 ? 9.874 1.248 -18.505 1.00 82.00 90 ILE A N 1
ATOM 710 C CA . ILE A 1 90 ? 8.771 1.435 -19.465 1.00 82.00 90 ILE A CA 1
ATOM 711 C C . ILE A 1 90 ? 9.358 1.966 -20.772 1.00 82.00 90 ILE A C 1
ATOM 713 O O . ILE A 1 90 ? 9.938 3.046 -20.787 1.00 82.00 90 ILE A O 1
ATOM 717 N N . LYS A 1 91 ? 9.226 1.226 -21.884 1.00 80.50 91 LYS A N 1
ATOM 718 C CA . LYS A 1 91 ? 9.813 1.605 -23.193 1.00 80.50 91 LYS A CA 1
ATOM 719 C C . LYS A 1 91 ? 11.301 2.002 -23.091 1.00 80.50 91 LYS A C 1
ATOM 721 O O . LYS A 1 91 ? 11.704 3.054 -23.579 1.00 80.50 91 LYS A O 1
ATOM 726 N N . SER A 1 92 ? 12.104 1.177 -22.421 1.00 79.88 92 SER A N 1
ATOM 727 C CA . SER A 1 92 ? 13.535 1.426 -22.158 1.00 79.88 92 SER A CA 1
ATOM 728 C C . SER A 1 92 ? 13.852 2.614 -21.233 1.00 79.88 92 SER A C 1
ATOM 730 O O . SER A 1 92 ? 15.023 2.917 -21.024 1.00 79.88 92 SER A O 1
ATOM 732 N N . MET A 1 93 ? 12.846 3.259 -20.636 1.00 85.12 93 MET A N 1
ATOM 733 C CA . MET A 1 93 ? 13.025 4.330 -19.657 1.00 85.12 93 MET A CA 1
ATOM 734 C C . MET A 1 93 ? 12.992 3.775 -18.225 1.00 85.12 93 MET A C 1
ATOM 736 O O . MET A 1 93 ? 11.958 3.225 -17.824 1.00 85.12 93 MET A O 1
ATOM 740 N N . PRO A 1 94 ? 14.076 3.919 -17.437 1.00 89.31 94 PRO A N 1
ATOM 741 C CA . PRO A 1 94 ? 14.072 3.546 -16.027 1.00 89.31 94 PRO A CA 1
ATOM 742 C C . PRO A 1 94 ? 12.954 4.277 -15.286 1.00 89.31 94 PRO A C 1
ATOM 744 O O . PRO A 1 94 ? 12.857 5.501 -15.339 1.00 89.31 94 PRO A O 1
ATOM 747 N N . THR A 1 95 ? 12.094 3.517 -14.620 1.00 89.56 95 THR A N 1
ATOM 748 C CA . THR A 1 95 ? 10.908 4.024 -13.929 1.00 89.56 95 THR A CA 1
ATOM 749 C C . THR A 1 95 ? 10.843 3.410 -12.536 1.00 89.56 95 THR A C 1
ATOM 751 O O . THR A 1 95 ? 11.239 2.266 -12.309 1.00 89.56 95 THR A O 1
ATOM 754 N N . THR A 1 96 ? 10.390 4.186 -11.558 1.00 93.94 96 THR A N 1
ATOM 755 C CA . THR A 1 96 ? 10.212 3.712 -10.184 1.00 93.94 96 THR A CA 1
ATOM 756 C C . THR A 1 96 ? 8.858 4.165 -9.677 1.00 93.94 96 THR A C 1
ATOM 758 O O . THR A 1 96 ? 8.590 5.363 -9.626 1.00 93.94 96 THR A O 1
ATOM 761 N N . PHE A 1 97 ? 8.018 3.212 -9.282 1.00 94.69 97 PHE A N 1
ATOM 762 C CA . PHE A 1 97 ? 6.865 3.509 -8.438 1.00 94.69 97 PHE A CA 1
ATOM 763 C C . PHE A 1 97 ? 7.287 3.461 -6.974 1.00 94.69 97 PHE A C 1
ATOM 765 O O . PHE A 1 97 ? 8.253 2.785 -6.617 1.00 94.69 97 PHE A O 1
ATOM 772 N N . ALA A 1 98 ? 6.554 4.152 -6.114 1.00 95.75 98 ALA A N 1
ATOM 773 C CA . ALA A 1 98 ? 6.717 4.034 -4.676 1.00 95.75 98 ALA A CA 1
ATOM 774 C C . ALA A 1 98 ? 5.342 3.901 -4.031 1.00 95.75 98 ALA A C 1
ATOM 776 O O . ALA A 1 98 ? 4.428 4.660 -4.349 1.00 95.75 98 ALA A O 1
ATOM 777 N N . VAL A 1 99 ? 5.216 2.941 -3.120 1.00 96.62 99 VAL A N 1
ATOM 778 C CA . VAL A 1 99 ? 4.049 2.794 -2.250 1.00 96.62 99 VAL A CA 1
ATOM 779 C C . VAL A 1 99 ? 4.557 2.853 -0.826 1.00 96.62 99 VAL A C 1
ATOM 781 O O . VAL A 1 99 ? 5.444 2.086 -0.452 1.00 96.62 99 VAL A O 1
ATOM 784 N N . ALA A 1 100 ? 4.020 3.778 -0.043 1.00 96.38 100 ALA A N 1
ATOM 785 C CA . ALA A 1 100 ? 4.408 3.967 1.341 1.00 96.38 100 ALA A CA 1
ATOM 786 C C . ALA A 1 100 ? 3.227 4.444 2.173 1.00 96.38 100 ALA A C 1
ATOM 788 O O . ALA A 1 100 ? 2.284 5.040 1.655 1.00 96.38 100 ALA A O 1
ATOM 789 N N . ALA A 1 101 ? 3.317 4.181 3.469 1.00 96.38 101 ALA A N 1
ATOM 790 C CA . ALA A 1 101 ? 2.399 4.689 4.469 1.00 96.38 101 ALA A CA 1
ATOM 791 C C . ALA A 1 101 ? 3.161 5.580 5.450 1.00 96.38 101 ALA A C 1
ATOM 793 O O . ALA A 1 101 ? 4.310 5.296 5.809 1.00 96.38 101 ALA A O 1
ATOM 794 N N . GLU A 1 102 ? 2.509 6.656 5.875 1.00 95.56 102 GLU A N 1
ATOM 795 C CA . GLU A 1 102 ? 3.012 7.543 6.916 1.00 95.56 102 GLU A CA 1
ATOM 796 C C . GLU A 1 102 ? 2.940 6.856 8.286 1.00 95.56 102 GLU A C 1
ATOM 798 O O . GLU A 1 102 ? 1.983 6.152 8.616 1.00 95.56 102 GLU A O 1
ATOM 803 N N . GLN A 1 103 ? 3.976 7.045 9.099 1.00 93.69 103 GLN A N 1
ATOM 804 C CA . GLN A 1 103 ? 4.019 6.552 10.464 1.00 93.69 103 GLN A CA 1
ATOM 805 C C . GLN A 1 103 ? 3.137 7.433 11.352 1.00 93.69 103 GLN A C 1
ATOM 807 O O . GLN A 1 103 ? 3.507 8.546 11.711 1.00 93.69 103 GLN A O 1
ATOM 812 N N . MET A 1 104 ? 1.991 6.895 11.762 1.00 91.31 104 MET A N 1
ATOM 813 C CA . MET A 1 104 ? 1.068 7.553 12.690 1.00 91.31 104 MET A CA 1
ATOM 814 C C . MET A 1 104 ? 1.278 7.058 14.127 1.00 91.31 104 MET A C 1
ATOM 816 O O . MET A 1 104 ? 1.728 5.929 14.352 1.00 91.31 104 MET A O 1
ATOM 820 N N . ALA A 1 105 ? 0.940 7.890 15.115 1.00 90.50 105 ALA A N 1
ATOM 821 C CA . ALA A 1 105 ? 0.970 7.495 16.522 1.00 90.50 105 ALA A CA 1
ATOM 822 C C . ALA A 1 105 ? -0.021 6.347 16.780 1.00 90.50 105 ALA A C 1
ATOM 824 O O . ALA A 1 105 ? -1.172 6.406 16.359 1.00 90.50 105 ALA A O 1
ATOM 825 N N . GLY A 1 106 ? 0.435 5.288 17.455 1.00 88.81 106 GLY A N 1
ATOM 826 C CA . GLY A 1 106 ? -0.382 4.100 17.732 1.00 88.81 106 GLY A CA 1
ATOM 827 C C . GLY A 1 106 ? -0.567 3.140 16.547 1.00 88.81 106 GLY A C 1
ATOM 828 O O . GLY A 1 106 ? -1.125 2.062 16.736 1.00 88.81 106 GLY A O 1
ATOM 829 N N . ALA A 1 107 ? -0.065 3.472 15.352 1.00 91.81 107 ALA A N 1
ATOM 830 C CA . ALA A 1 107 ? -0.103 2.591 14.186 1.00 91.81 107 ALA A CA 1
ATOM 831 C C . ALA A 1 107 ? 1.214 1.818 14.012 1.00 91.81 107 ALA A C 1
ATOM 833 O O . ALA A 1 107 ? 2.304 2.336 14.261 1.00 91.81 107 ALA A O 1
ATOM 834 N N . THR A 1 108 ? 1.125 0.576 13.533 1.00 93.06 108 THR A N 1
ATOM 835 C CA . THR A 1 108 ? 2.294 -0.223 13.132 1.00 93.06 108 THR A CA 1
ATOM 836 C C . THR A 1 108 ? 2.321 -0.358 11.617 1.00 93.06 108 THR A C 1
ATOM 838 O O . THR A 1 108 ? 1.305 -0.685 11.010 1.00 93.06 108 THR A O 1
ATOM 841 N N . LEU A 1 109 ? 3.486 -0.133 11.009 1.00 94.31 109 LEU A N 1
ATOM 842 C CA . LEU A 1 109 ? 3.692 -0.290 9.571 1.00 94.31 109 LEU A CA 1
ATOM 843 C C . LEU A 1 109 ? 4.468 -1.573 9.268 1.00 94.31 109 LEU A C 1
ATOM 845 O O . LEU A 1 109 ? 5.476 -1.862 9.914 1.00 94.31 109 LEU A O 1
ATOM 849 N N . SER A 1 110 ? 4.026 -2.298 8.243 1.00 94.50 110 SER A N 1
ATOM 850 C CA . SER A 1 110 ? 4.709 -3.464 7.675 1.00 94.50 110 SER A CA 1
ATOM 851 C C . SER A 1 110 ? 4.597 -3.436 6.149 1.00 94.50 110 SER A C 1
ATOM 853 O O . SER A 1 110 ? 3.677 -2.828 5.605 1.00 94.50 110 SER A O 1
ATOM 855 N N . TYR A 1 111 ? 5.554 -4.053 5.463 1.00 94.62 111 TYR A N 1
ATOM 856 C CA . TYR A 1 111 ? 5.598 -4.156 4.005 1.00 94.62 111 TYR A CA 1
ATOM 857 C C . TYR A 1 111 ? 6.259 -5.479 3.613 1.00 94.62 111 TYR A C 1
ATOM 859 O O . TYR A 1 111 ? 7.075 -6.012 4.363 1.00 94.62 111 TYR A O 1
ATOM 867 N N . ALA A 1 112 ? 5.900 -6.009 2.448 1.00 93.81 112 ALA A N 1
ATOM 868 C CA . ALA A 1 112 ? 6.445 -7.252 1.917 1.00 93.81 112 ALA A CA 1
ATOM 869 C C . ALA A 1 112 ? 6.395 -7.233 0.388 1.00 93.81 112 ALA A C 1
ATOM 871 O O . ALA A 1 112 ? 5.561 -6.541 -0.203 1.00 93.81 112 ALA A O 1
ATOM 872 N N . THR A 1 113 ? 7.271 -8.010 -0.242 1.00 92.25 113 THR A N 1
ATOM 873 C CA . THR A 1 113 ? 7.128 -8.355 -1.658 1.00 92.25 113 THR A CA 1
ATOM 874 C C . THR A 1 113 ? 6.313 -9.640 -1.791 1.00 92.25 113 THR A C 1
ATOM 876 O O . THR A 1 113 ? 6.214 -10.424 -0.846 1.00 92.25 113 THR A O 1
ATOM 879 N N . PHE A 1 114 ? 5.696 -9.845 -2.952 1.00 89.25 114 PHE A N 1
ATOM 880 C CA . PHE A 1 114 ? 5.007 -11.087 -3.289 1.00 89.25 114 PHE A CA 1
ATOM 881 C C . PHE A 1 114 ? 5.084 -11.330 -4.792 1.00 89.25 114 PHE A C 1
ATOM 883 O O . PHE A 1 114 ? 5.267 -10.394 -5.574 1.00 89.25 114 PHE A O 1
ATOM 890 N N . ASN A 1 115 ? 4.932 -12.589 -5.196 1.00 86.19 115 ASN A N 1
ATOM 891 C CA . ASN A 1 115 ? 4.847 -12.945 -6.605 1.00 86.19 115 ASN A CA 1
ATOM 892 C C . ASN A 1 115 ? 3.416 -12.680 -7.116 1.00 86.19 115 ASN A C 1
ATOM 894 O O . ASN A 1 115 ? 2.502 -13.397 -6.712 1.00 86.19 115 ASN A O 1
ATOM 898 N N . PRO A 1 116 ? 3.194 -11.709 -8.022 1.00 85.00 116 PRO A N 1
ATOM 899 C CA . PRO A 1 116 ? 1.858 -11.408 -8.536 1.00 85.00 116 PRO A CA 1
ATOM 900 C C . PRO A 1 116 ? 1.277 -12.515 -9.432 1.00 85.00 116 PRO A C 1
ATOM 902 O O . PRO A 1 116 ? 0.088 -12.472 -9.733 1.00 85.00 116 PRO A O 1
ATOM 905 N N . ALA A 1 117 ? 2.094 -13.478 -9.872 1.00 83.94 117 ALA A N 1
ATOM 906 C CA . ALA A 1 117 ? 1.669 -14.645 -10.645 1.00 83.94 117 ALA A CA 1
ATOM 907 C C . ALA A 1 117 ? 1.369 -15.882 -9.771 1.00 83.94 117 ALA A C 1
ATOM 909 O O . ALA A 1 117 ? 1.021 -16.935 -10.305 1.00 83.94 117 ALA A O 1
ATOM 910 N N . SER A 1 118 ? 1.528 -15.787 -8.445 1.00 87.56 118 SER A N 1
ATOM 911 C CA . SER A 1 118 ? 1.146 -16.850 -7.506 1.00 87.56 118 SER A CA 1
ATOM 912 C C . SER A 1 118 ? -0.315 -16.700 -7.049 1.00 87.56 118 SER A C 1
ATOM 914 O O . SER A 1 118 ? -1.055 -15.852 -7.544 1.00 87.56 118 SER A O 1
ATOM 916 N N . THR A 1 119 ? -0.751 -17.528 -6.095 1.00 91.94 119 THR A N 1
ATOM 917 C CA . THR A 1 119 ? -2.100 -17.433 -5.510 1.00 91.94 119 THR A CA 1
ATOM 918 C C . THR A 1 119 ? -2.261 -16.268 -4.525 1.00 91.94 119 THR A C 1
ATOM 920 O O . THR A 1 119 ? -3.388 -15.911 -4.196 1.00 91.94 119 THR A O 1
ATOM 923 N N . GLY A 1 120 ? -1.159 -15.682 -4.033 1.00 89.62 120 GLY A N 1
ATOM 924 C CA . GLY A 1 120 ? -1.170 -14.671 -2.965 1.00 89.62 120 GLY A CA 1
ATOM 925 C C . GLY A 1 120 ? -1.470 -15.216 -1.558 1.00 89.62 120 GLY A C 1
ATOM 926 O O . GLY A 1 120 ? -1.688 -14.434 -0.628 1.00 89.62 120 GLY A O 1
ATOM 927 N N . ASP A 1 121 ? -1.492 -16.544 -1.384 1.00 91.88 121 ASP A N 1
ATOM 928 C CA . ASP A 1 121 ? -1.769 -17.222 -0.107 1.00 91.88 121 ASP A CA 1
ATOM 929 C C . ASP A 1 121 ? -0.845 -16.769 1.027 1.00 91.88 121 ASP A C 1
ATOM 931 O O . ASP A 1 121 ? -1.256 -16.680 2.180 1.00 91.88 121 ASP A O 1
ATOM 935 N N . ASP A 1 122 ? 0.419 -16.525 0.708 1.00 89.06 122 ASP A N 1
ATOM 936 C CA . ASP A 1 122 ? 1.457 -16.079 1.629 1.00 89.06 122 ASP A CA 1
ATOM 937 C C . ASP A 1 122 ? 1.098 -14.739 2.282 1.00 89.06 122 ASP A C 1
ATOM 939 O O . ASP A 1 122 ? 1.097 -14.623 3.512 1.00 89.06 122 ASP A O 1
ATOM 943 N N . ILE A 1 123 ? 0.698 -13.759 1.470 1.00 91.81 123 ILE A N 1
ATOM 944 C CA . ILE A 1 123 ? 0.239 -12.452 1.948 1.00 91.81 123 ILE A CA 1
ATOM 945 C C . ILE A 1 123 ? -1.035 -12.599 2.777 1.00 91.81 123 ILE A C 1
ATOM 947 O O . ILE A 1 123 ? -1.140 -12.022 3.862 1.00 91.81 123 ILE A O 1
ATOM 951 N N . TRP A 1 124 ? -1.985 -13.412 2.315 1.00 91.69 124 TRP A N 1
ATOM 952 C CA . TRP A 1 124 ? -3.254 -13.585 3.018 1.00 91.69 124 TRP A CA 1
ATOM 953 C C . TRP A 1 124 ? -3.088 -14.263 4.382 1.00 91.69 124 TRP A C 1
ATOM 955 O O . TRP A 1 124 ? -3.631 -13.789 5.379 1.00 91.69 124 TRP A O 1
ATOM 965 N N . ARG A 1 125 ? -2.282 -15.329 4.464 1.00 93.50 125 ARG A N 1
ATOM 966 C CA . ARG A 1 125 ? -1.984 -16.033 5.727 1.00 93.50 125 ARG A CA 1
ATOM 967 C C . ARG A 1 125 ? -1.266 -15.129 6.723 1.00 93.50 125 ARG A C 1
ATOM 969 O O . ARG A 1 125 ? -1.535 -15.191 7.925 1.00 93.50 125 ARG A O 1
ATOM 976 N N . SER A 1 126 ? -0.368 -14.279 6.238 1.00 93.31 126 SER A N 1
ATOM 977 C CA . SER A 1 126 ? 0.343 -13.309 7.067 1.00 93.31 126 SER A CA 1
ATOM 978 C C . SER A 1 126 ? -0.613 -12.292 7.712 1.00 93.31 126 SER A C 1
ATOM 980 O O . SER A 1 126 ? -0.628 -12.132 8.940 1.00 93.31 126 SER A O 1
ATOM 982 N N . LEU A 1 127 ? -1.501 -11.704 6.903 1.00 94.69 127 LEU A N 1
ATOM 983 C CA . LEU A 1 127 ? -2.530 -10.776 7.373 1.00 94.69 127 LEU A CA 1
ATOM 984 C C . LEU A 1 127 ? -3.517 -11.451 8.327 1.00 94.69 127 LEU A C 1
ATOM 986 O O . LEU A 1 127 ? -3.821 -10.898 9.381 1.00 94.69 127 LEU A O 1
ATOM 990 N N . GLN A 1 128 ? -3.975 -12.659 7.999 1.00 94.38 128 GLN A N 1
ATOM 991 C CA . GLN A 1 128 ? -4.923 -13.403 8.826 1.00 94.38 128 GLN A CA 1
ATOM 992 C C . GLN A 1 128 ? -4.344 -13.756 10.203 1.00 94.38 128 GLN A C 1
ATOM 994 O O . GLN A 1 128 ? -5.056 -13.701 11.202 1.00 94.38 128 GLN A O 1
ATOM 999 N N . SER A 1 129 ? -3.064 -14.133 10.262 1.00 93.88 129 SER A N 1
ATOM 1000 C CA . SER A 1 129 ? -2.423 -14.588 11.502 1.00 93.88 129 SER A CA 1
ATOM 1001 C C . SER A 1 129 ? -1.990 -13.447 12.424 1.00 93.88 129 SER A C 1
ATOM 1003 O O . SER A 1 129 ? -2.082 -13.584 13.642 1.00 93.88 129 SER A O 1
ATOM 1005 N N . SER A 1 130 ? -1.513 -12.328 11.870 1.00 93.44 130 SER A N 1
ATOM 1006 C CA . SER A 1 130 ? -0.866 -11.265 12.658 1.00 93.44 130 SER A CA 1
ATOM 1007 C C . SER A 1 130 ? -1.471 -9.866 12.472 1.00 93.44 130 SER A C 1
ATOM 1009 O O . SER A 1 130 ? -1.270 -8.977 13.313 1.00 93.44 130 SER A O 1
ATOM 1011 N N . GLY A 1 131 ? -2.229 -9.652 11.394 1.00 94.00 131 GLY A N 1
ATOM 1012 C CA . GLY A 1 131 ? -2.646 -8.325 10.937 1.00 94.00 131 GLY A CA 1
ATOM 1013 C C . GLY A 1 131 ? -1.499 -7.487 10.364 1.00 94.00 131 GLY A C 1
ATOM 1014 O O . GLY A 1 131 ? -1.660 -6.281 10.202 1.00 94.00 131 GLY A O 1
ATOM 1015 N N . SER A 1 132 ? -0.352 -8.100 10.079 1.00 94.19 132 SER A N 1
ATOM 1016 C CA . SER A 1 132 ? 0.829 -7.465 9.493 1.00 94.19 132 SER A CA 1
ATOM 1017 C C . SER A 1 132 ? 1.284 -8.262 8.279 1.00 94.19 132 SER A C 1
ATOM 1019 O O . SER A 1 132 ? 0.959 -9.436 8.160 1.00 94.19 132 SER A O 1
ATOM 1021 N N . LEU A 1 133 ? 2.047 -7.629 7.392 1.00 93.50 133 LEU A N 1
ATOM 1022 C CA . LEU A 1 133 ? 2.706 -8.295 6.276 1.00 93.50 133 LEU A CA 1
ATOM 1023 C C . LEU A 1 133 ? 4.048 -8.884 6.728 1.00 93.50 133 LEU A C 1
ATOM 1025 O O . LEU A 1 133 ? 4.874 -8.200 7.333 1.00 93.50 133 LEU A O 1
ATOM 1029 N N . SER A 1 134 ? 4.263 -10.152 6.397 1.00 79.44 134 SER A N 1
ATOM 1030 C CA . SER A 1 134 ? 5.479 -10.928 6.629 1.00 79.44 134 SER A 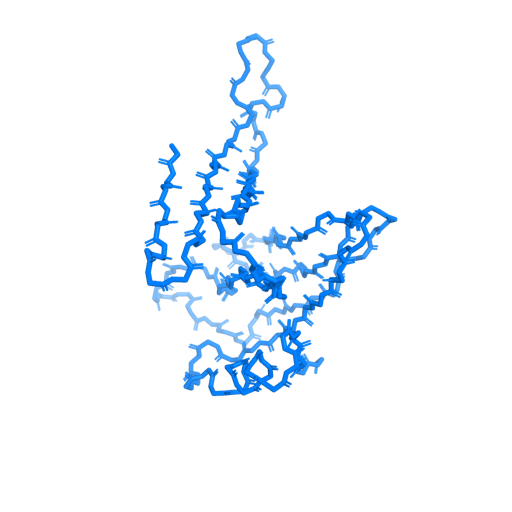CA 1
ATOM 1031 C C . SER A 1 134 ? 5.711 -11.811 5.398 1.00 79.44 134 SER A C 1
ATOM 1033 O O . SER A 1 134 ? 5.111 -12.876 5.268 1.00 79.44 134 SER A O 1
ATOM 1035 N N . GLY A 1 135 ? 6.534 -11.335 4.466 1.00 60.41 135 GLY A N 1
ATOM 1036 C CA . GLY A 1 135 ? 6.816 -11.974 3.176 1.00 60.41 135 GLY A CA 1
ATOM 1037 C C . GLY A 1 135 ? 8.118 -11.425 2.584 1.00 60.41 135 GLY A C 1
ATOM 1038 O O . GLY A 1 135 ? 8.559 -10.354 2.996 1.00 60.41 135 GLY A O 1
ATOM 1039 N N . GLY A 1 136 ? 8.759 -12.199 1.705 1.00 53.78 136 GLY A N 1
ATOM 1040 C CA . GLY A 1 136 ? 10.209 -12.213 1.447 1.00 53.78 136 GLY A CA 1
ATOM 1041 C C . GLY A 1 136 ? 10.907 -10.883 1.117 1.00 53.78 136 GLY A C 1
ATOM 1042 O O . GLY A 1 136 ? 10.327 -9.987 0.493 1.00 53.78 136 GLY A O 1
ATOM 1043 N N . MET A 1 137 ? 12.180 -10.809 1.533 1.00 42.53 137 MET A N 1
ATOM 1044 C CA . MET A 1 137 ? 13.210 -9.968 0.904 1.00 42.53 137 MET A CA 1
ATOM 1045 C C . MET A 1 137 ? 13.702 -10.629 -0.378 1.00 42.53 137 MET A C 1
ATOM 1047 O O . MET A 1 137 ? 13.877 -11.869 -0.346 1.00 42.53 137 MET A O 1
#

InterPro domains:
  IPR024462 Glycosyl-hydrolase family 116, N-terminal [PF12215] (1-133)
  IPR052566 Non-lysosomal glucosylceramidase [PTHR12654] (1-133)

Secondary structure (DSSP, 8-state):
-EEEEEGGGTEEEEEEEE----TT-HHHHT----EEEEEEEE-SSS------------S-S-GGG--GGG-EEEEEEETTEEEEEEEEEETTEEEEEEEEEE--TT---------TTS--HHHHHHHHHHSS-----